Protein AF-A0A528B0X2-F1 (afdb_monomer_lite)

pLDDT: mean 92.61, std 8.57, range [60.38, 98.56]

Structure (mmCIF, N/CA/C/O backbone):
data_AF-A0A528B0X2-F1
#
_entry.id   AF-A0A528B0X2-F1
#
loop_
_atom_site.group_PDB
_atom_site.id
_atom_site.type_symbol
_atom_site.label_atom_id
_atom_site.label_alt_id
_atom_site.label_comp_id
_atom_site.label_asym_id
_atom_site.label_entity_id
_atom_site.label_seq_id
_atom_site.pdbx_PDB_ins_code
_atom_site.Cartn_x
_atom_site.Cartn_y
_atom_site.Cartn_z
_atom_site.occupancy
_atom_site.B_iso_or_equiv
_atom_site.auth_seq_id
_atom_site.auth_comp_id
_atom_site.auth_asym_id
_atom_site.auth_atom_id
_atom_site.pdbx_PDB_model_num
ATOM 1 N N . MET A 1 1 ? -15.226 -4.445 -1.498 1.00 60.38 1 MET A N 1
ATOM 2 C CA . MET A 1 1 ? -15.529 -4.258 -0.089 1.00 60.38 1 MET A CA 1
ATOM 3 C C . MET A 1 1 ? -15.116 -2.855 0.287 1.00 60.38 1 MET A C 1
ATOM 5 O O . MET A 1 1 ? -13.943 -2.519 0.141 1.00 60.38 1 MET A O 1
ATOM 9 N N . PRO A 1 2 ? -16.083 -2.003 0.636 1.00 75.00 2 PRO A N 1
ATOM 10 C CA . PRO A 1 2 ? -15.789 -0.631 0.995 1.00 75.00 2 PRO A CA 1
ATOM 11 C C . PRO A 1 2 ? -15.182 -0.565 2.399 1.00 75.00 2 PRO A C 1
ATOM 13 O O . PRO A 1 2 ? -15.515 -1.361 3.275 1.00 75.00 2 PRO A O 1
ATOM 16 N N . LEU A 1 3 ? -14.327 0.432 2.610 1.00 85.69 3 LEU A N 1
ATOM 17 C CA . LEU A 1 3 ? -13.930 0.869 3.945 1.00 85.69 3 LEU A CA 1
ATOM 18 C C . LEU A 1 3 ? -15.175 1.206 4.781 1.00 85.69 3 LEU A C 1
ATOM 20 O O . LEU A 1 3 ? -16.142 1.777 4.270 1.00 85.69 3 LEU A O 1
ATOM 24 N N . CYS A 1 4 ? -15.146 0.894 6.072 1.00 90.44 4 CYS A N 1
ATOM 25 C CA . CYS A 1 4 ? -16.227 1.223 6.993 1.00 90.44 4 CYS A CA 1
ATOM 26 C C . CYS A 1 4 ? -16.178 2.709 7.390 1.00 90.44 4 CYS A C 1
ATOM 28 O O . CYS A 1 4 ? -15.144 3.378 7.293 1.00 90.44 4 CYS A O 1
ATOM 30 N N . LEU A 1 5 ? -17.300 3.238 7.892 1.00 91.56 5 LEU A N 1
ATOM 31 C CA . LEU A 1 5 ? -17.415 4.642 8.307 1.00 91.56 5 LEU A CA 1
ATOM 32 C C . LEU A 1 5 ? -16.328 5.095 9.307 1.00 91.56 5 LEU A C 1
ATOM 34 O O . LEU A 1 5 ? -15.829 6.215 9.143 1.00 91.56 5 LEU A O 1
ATOM 38 N N . PRO A 1 6 ? -15.904 4.272 10.294 1.00 93.19 6 PRO A N 1
ATOM 39 C CA . PRO A 1 6 ? -14.781 4.620 11.158 1.00 93.19 6 PRO A CA 1
ATOM 40 C C . PRO A 1 6 ? -13.506 4.938 10.370 1.00 93.19 6 PRO A C 1
ATOM 42 O O . PRO A 1 6 ? -12.826 5.909 10.692 1.00 93.19 6 PRO A O 1
ATOM 45 N N . MET A 1 7 ? -13.189 4.201 9.309 1.00 93.50 7 MET A N 1
ATOM 46 C CA . MET A 1 7 ? -12.021 4.520 8.491 1.00 93.50 7 MET A CA 1
ATOM 47 C C . MET A 1 7 ? -12.272 5.757 7.617 1.00 93.50 7 MET A C 1
ATOM 49 O O . MET A 1 7 ? -11.482 6.696 7.643 1.00 93.50 7 MET A O 1
ATOM 53 N N . ILE A 1 8 ? -13.408 5.820 6.914 1.00 92.06 8 ILE A N 1
ATOM 54 C CA . ILE A 1 8 ? -13.728 6.908 5.968 1.00 92.06 8 ILE A CA 1
ATOM 55 C C . ILE A 1 8 ? -13.625 8.294 6.615 1.00 92.06 8 ILE A C 1
ATOM 57 O O . ILE A 1 8 ? -13.048 9.201 6.021 1.00 92.06 8 ILE A O 1
ATOM 61 N N . ARG A 1 9 ? -14.135 8.467 7.843 1.00 93.00 9 ARG A N 1
ATOM 62 C CA . ARG A 1 9 ? -14.122 9.770 8.537 1.00 93.00 9 ARG A CA 1
ATOM 63 C C . ARG A 1 9 ? -12.716 10.285 8.881 1.00 93.00 9 ARG A C 1
ATOM 65 O O . ARG A 1 9 ? -12.581 11.442 9.262 1.00 93.00 9 ARG A O 1
ATOM 72 N N . ARG A 1 10 ? -11.693 9.425 8.813 1.00 93.31 10 ARG A N 1
ATOM 73 C CA . ARG A 1 10 ? -10.289 9.759 9.104 1.00 93.31 10 ARG A CA 1
ATOM 74 C C . ARG A 1 10 ? -9.516 10.187 7.847 1.00 93.31 10 ARG A C 1
ATOM 76 O O . ARG A 1 10 ? -8.388 10.648 7.976 1.00 93.31 10 ARG A O 1
ATOM 83 N N . LEU A 1 11 ? -10.110 10.049 6.658 1.00 94.44 11 LEU A N 1
ATOM 84 C CA . LEU A 1 11 ? -9.471 10.316 5.369 1.00 94.44 11 LEU A CA 1
ATOM 85 C C . LEU A 1 11 ? -9.885 11.678 4.804 1.00 94.44 11 LEU A C 1
ATOM 87 O O . LEU A 1 11 ? -11.066 12.022 4.790 1.00 94.44 11 LEU A O 1
ATOM 91 N N . LYS A 1 12 ? -8.922 12.424 4.260 1.00 94.94 12 LYS A N 1
ATOM 92 C CA . LYS A 1 12 ? -9.147 13.642 3.471 1.00 94.94 12 LYS A CA 1
ATOM 93 C C . LYS A 1 12 ? -9.721 13.308 2.094 1.00 94.94 12 LYS A C 1
ATOM 95 O O . LYS A 1 12 ? -10.610 14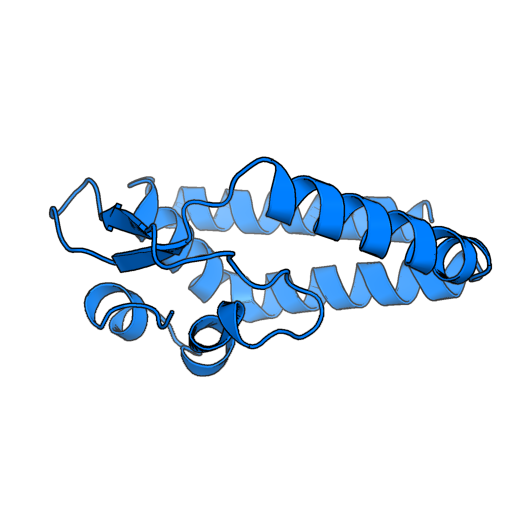.008 1.619 1.00 94.94 12 LYS A O 1
ATOM 100 N N . SER A 1 13 ? -9.244 12.227 1.471 1.00 92.12 13 SER A N 1
ATOM 101 C CA . SER A 1 13 ? -9.637 11.792 0.123 1.00 92.12 13 SER A CA 1
ATOM 102 C C . SER A 1 13 ? -10.225 10.372 0.119 1.00 92.12 13 SER A C 1
ATOM 104 O O . SER A 1 13 ? -9.705 9.485 -0.558 1.00 92.12 13 SER A O 1
ATOM 106 N N . PRO A 1 14 ? -11.340 10.108 0.831 1.00 89.31 14 PRO A N 1
ATOM 107 C CA . PRO A 1 14 ? -11.861 8.748 1.027 1.00 89.31 14 PRO A CA 1
ATOM 108 C C . PRO A 1 14 ? -12.230 8.021 -0.275 1.00 89.31 14 PRO A C 1
ATOM 110 O O . PRO A 1 14 ? -12.169 6.794 -0.344 1.00 89.31 14 PRO A O 1
ATOM 113 N N . HIS A 1 15 ? -12.580 8.762 -1.329 1.00 87.19 15 HIS A N 1
ATOM 114 C CA . HIS A 1 15 ? -12.919 8.201 -2.637 1.00 87.19 15 HIS A CA 1
ATOM 115 C C . HIS A 1 15 ? -11.738 7.487 -3.319 1.00 87.19 15 HIS A C 1
ATOM 117 O O . HIS A 1 15 ? -11.979 6.584 -4.116 1.00 87.19 15 HIS A O 1
ATOM 123 N N . LEU A 1 16 ? -10.488 7.839 -2.985 1.00 86.44 16 LEU A N 1
ATOM 124 C CA . LEU A 1 16 ? -9.291 7.163 -3.502 1.00 86.44 16 LEU A CA 1
ATOM 125 C C . LEU A 1 16 ? -9.112 5.760 -2.908 1.00 86.44 16 LEU A C 1
ATOM 127 O O . LEU A 1 16 ? -8.553 4.882 -3.558 1.00 86.44 16 LEU A O 1
ATOM 131 N N . PHE A 1 17 ? -9.620 5.536 -1.694 1.00 82.31 17 PHE A N 1
ATOM 132 C CA . PHE A 1 17 ? -9.383 4.312 -0.921 1.00 82.31 17 PHE A CA 1
ATOM 133 C C . PHE A 1 17 ? -10.623 3.407 -0.818 1.00 82.31 17 PHE A C 1
ATOM 135 O O . PHE A 1 17 ? -10.518 2.232 -0.484 1.00 82.31 17 PHE A O 1
ATOM 142 N N . GLY A 1 18 ? -11.815 3.918 -1.139 1.00 72.38 18 GLY A N 1
ATOM 143 C CA . GLY A 1 18 ? -13.082 3.183 -1.022 1.00 72.38 18 GLY A CA 1
ATOM 144 C C . GLY A 1 18 ? -13.401 2.196 -2.157 1.00 72.38 18 GLY A C 1
ATOM 145 O O . GLY A 1 18 ? -14.483 1.610 -2.154 1.00 72.38 18 GLY A O 1
ATOM 146 N N . ALA A 1 19 ? -12.526 2.036 -3.154 1.00 68.75 19 ALA A N 1
ATOM 147 C CA . ALA A 1 19 ? -12.780 1.220 -4.348 1.00 68.75 19 ALA A CA 1
ATOM 148 C C . ALA A 1 19 ? -11.667 0.204 -4.656 1.00 68.75 19 ALA A C 1
ATOM 150 O O . ALA A 1 19 ? -11.529 -0.209 -5.808 1.00 68.75 19 ALA A O 1
ATOM 151 N N . MET A 1 20 ? -10.868 -0.196 -3.659 1.00 64.38 20 MET A N 1
ATOM 152 C CA . MET A 1 20 ? -9.759 -1.134 -3.885 1.00 64.38 20 MET A CA 1
ATOM 153 C C . MET A 1 20 ? -10.239 -2.445 -4.529 1.00 64.38 20 MET A C 1
ATOM 155 O O . MET A 1 20 ? -9.642 -2.919 -5.483 1.00 64.38 20 MET A O 1
ATOM 159 N N . ASP A 1 21 ? -11.399 -2.959 -4.129 1.00 64.38 21 ASP A N 1
ATOM 160 C CA . ASP A 1 21 ? -12.044 -4.150 -4.704 1.00 64.38 21 ASP A CA 1
ATOM 161 C C . ASP A 1 21 ? -12.459 -4.043 -6.178 1.00 64.38 21 ASP A C 1
ATOM 163 O O . ASP A 1 21 ? -12.761 -5.051 -6.817 1.00 64.38 21 ASP A O 1
ATOM 167 N N . A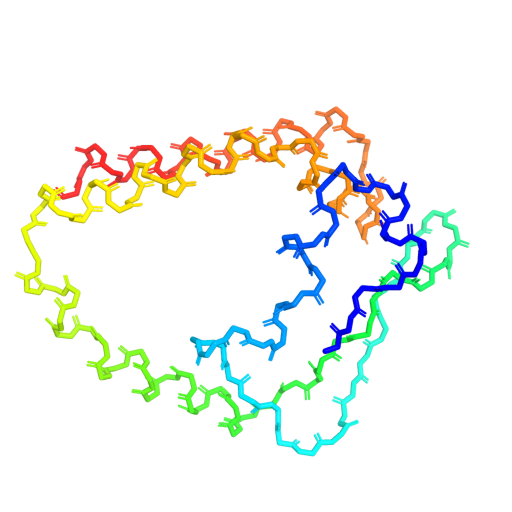RG A 1 22 ? -12.528 -2.821 -6.709 1.00 65.88 22 ARG A N 1
ATOM 168 C CA . ARG A 1 22 ? -12.942 -2.532 -8.084 1.00 65.88 22 ARG A CA 1
ATOM 169 C C . ARG A 1 22 ? -11.763 -2.255 -9.005 1.00 65.88 22 ARG A C 1
ATOM 171 O O . ARG A 1 22 ? -11.985 -2.059 -10.198 1.00 65.88 22 ARG A O 1
ATOM 178 N N . LEU A 1 23 ? -10.533 -2.257 -8.488 1.00 72.44 23 LEU A N 1
ATOM 179 C CA . LEU A 1 23 ? -9.334 -2.135 -9.308 1.00 72.44 23 LEU A CA 1
ATOM 180 C C . LEU A 1 23 ? -9.209 -3.380 -10.201 1.00 72.44 23 LEU A C 1
ATOM 182 O O . LEU A 1 23 ? -8.984 -4.469 -9.676 1.00 72.44 23 LEU A O 1
ATOM 186 N N . PRO A 1 24 ? -9.306 -3.258 -11.542 1.00 69.56 24 PRO A N 1
ATOM 187 C CA . PRO A 1 24 ? -9.268 -4.419 -12.443 1.00 69.56 24 PRO A CA 1
ATOM 188 C C . PRO A 1 24 ? -7.967 -5.228 -12.344 1.00 69.56 24 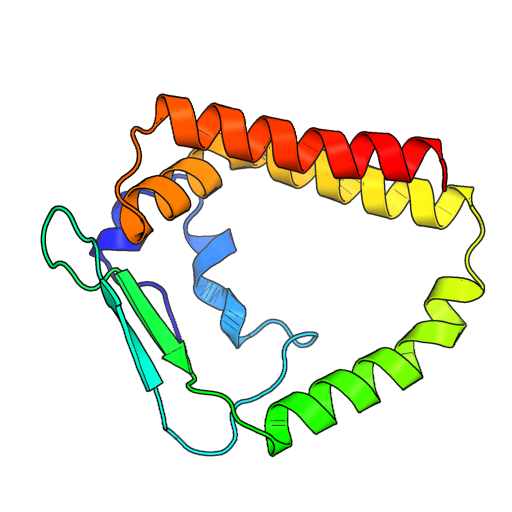PRO A C 1
ATOM 190 O O . PRO A 1 24 ? -7.939 -6.427 -12.636 1.00 69.56 24 PRO A O 1
ATOM 193 N N . ALA A 1 25 ? -6.889 -4.555 -11.930 1.00 71.62 25 ALA A N 1
ATOM 194 C CA . ALA A 1 25 ? -5.591 -5.160 -11.677 1.00 71.62 25 ALA A CA 1
ATOM 195 C C . ALA A 1 25 ? -5.619 -6.137 -10.489 1.00 71.62 25 ALA A C 1
ATOM 197 O O . ALA A 1 25 ? -4.894 -7.131 -10.510 1.00 71.62 25 ALA A O 1
ATOM 198 N N . LEU A 1 26 ? -6.480 -5.913 -9.491 1.00 72.44 26 LEU A N 1
ATOM 199 C CA . LEU A 1 26 ? -6.605 -6.806 -8.345 1.00 72.44 26 LEU A CA 1
ATOM 200 C C . LEU A 1 26 ? -7.433 -8.053 -8.704 1.00 72.44 26 LEU A C 1
ATOM 202 O O . LEU A 1 26 ? -8.276 -8.059 -9.608 1.00 72.44 26 LEU A O 1
ATOM 206 N N . GLY A 1 27 ? -7.109 -9.175 -8.061 1.00 74.44 27 GLY A N 1
ATOM 207 C CA . GLY A 1 27 ? -7.839 -10.434 -8.217 1.00 74.44 27 GLY A CA 1
ATOM 208 C C . GLY A 1 27 ? -9.281 -10.318 -7.718 1.00 74.44 27 GLY A C 1
ATOM 209 O O . GLY A 1 27 ? -9.592 -9.473 -6.882 1.00 74.44 27 GLY A O 1
ATOM 210 N N . ARG A 1 28 ? -10.171 -11.177 -8.226 1.00 81.88 28 ARG A N 1
ATOM 211 C CA . ARG A 1 28 ? -11.510 -11.341 -7.645 1.00 81.88 28 ARG A CA 1
ATOM 212 C C . ARG A 1 28 ? -11.470 -12.498 -6.648 1.00 81.88 28 ARG A C 1
ATOM 214 O O . ARG A 1 28 ? -10.925 -13.537 -7.016 1.00 81.88 28 ARG A O 1
ATOM 221 N N . PRO A 1 29 ? -12.036 -12.339 -5.443 1.00 84.69 29 PRO A N 1
ATOM 222 C CA . PRO A 1 29 ? -12.146 -13.443 -4.503 1.00 84.69 29 PRO A CA 1
ATOM 223 C C . PRO A 1 29 ? -13.044 -14.547 -5.064 1.00 84.69 29 PRO A C 1
ATOM 225 O O . PRO A 1 29 ? -14.024 -14.272 -5.766 1.00 84.69 29 PRO A O 1
ATOM 228 N N . VAL A 1 30 ? -12.702 -15.791 -4.749 1.00 83.75 30 VAL A N 1
ATOM 229 C CA . VAL A 1 30 ? -13.515 -16.972 -5.011 1.00 83.75 30 VAL A CA 1
ATOM 230 C C . VAL A 1 30 ? -14.343 -17.253 -3.759 1.00 83.75 30 VAL A C 1
ATOM 232 O O . VAL A 1 30 ? -13.838 -17.586 -2.690 1.00 83.75 30 VAL A O 1
ATOM 235 N N . GLY A 1 31 ? -15.661 -17.116 -3.890 1.00 85.25 31 GLY A N 1
ATOM 236 C CA . GLY A 1 31 ? -16.586 -17.249 -2.766 1.00 85.25 31 GLY A CA 1
ATOM 237 C C . GLY A 1 31 ? -16.671 -15.987 -1.902 1.00 85.25 31 GLY A C 1
ATOM 238 O O . GLY A 1 31 ? -16.337 -14.890 -2.341 1.00 85.25 31 GLY A O 1
ATOM 239 N N . ASN A 1 32 ? -17.176 -16.158 -0.677 1.00 87.50 32 ASN A N 1
ATOM 240 C CA . ASN A 1 32 ? -17.586 -15.056 0.204 1.00 87.50 32 ASN A CA 1
ATOM 241 C C . ASN A 1 32 ? -16.855 -15.068 1.559 1.00 87.50 32 ASN A C 1
ATOM 243 O O . ASN A 1 32 ? -17.387 -14.542 2.532 1.00 87.50 32 ASN A O 1
ATOM 247 N N . LYS A 1 33 ? -15.692 -15.728 1.667 1.00 92.31 33 LYS A N 1
ATOM 248 C CA . LYS A 1 33 ? -14.922 -15.716 2.919 1.00 92.31 33 LYS A CA 1
ATOM 249 C C . LYS A 1 33 ? -14.234 -14.372 3.102 1.00 92.31 33 LYS A C 1
ATOM 251 O O . LYS A 1 33 ? -13.628 -13.845 2.168 1.00 92.31 33 LYS A O 1
ATOM 256 N N . THR A 1 34 ? -14.322 -13.844 4.310 1.00 93.00 34 THR A N 1
ATOM 257 C CA . THR A 1 34 ? -13.850 -12.510 4.656 1.00 93.00 34 THR A CA 1
ATOM 258 C C . THR A 1 34 ? -13.362 -12.474 6.100 1.00 93.00 34 THR A C 1
ATOM 260 O O . THR A 1 34 ? -13.682 -13.357 6.899 1.00 93.00 34 THR A O 1
ATOM 263 N N . PHE A 1 35 ? -12.586 -11.446 6.436 1.00 93.69 35 PHE A N 1
ATOM 264 C CA . PHE A 1 35 ? -12.190 -11.143 7.806 1.00 93.69 35 PHE A CA 1
ATOM 265 C C . PHE A 1 35 ? -12.260 -9.638 8.076 1.00 93.69 35 PHE A C 1
ATOM 267 O O . PHE A 1 35 ? -12.118 -8.812 7.170 1.00 93.69 35 PHE A O 1
ATOM 274 N N . GLU A 1 36 ? -12.479 -9.283 9.339 1.00 95.62 36 GLU A N 1
ATOM 275 C CA . GLU A 1 36 ? -12.536 -7.894 9.784 1.00 95.62 36 GLU A CA 1
ATOM 276 C C . GLU A 1 36 ? -11.133 -7.357 10.084 1.00 95.62 36 GLU A C 1
ATOM 278 O O . GLU A 1 36 ? -10.330 -7.993 10.768 1.00 95.62 36 GLU A O 1
ATOM 283 N N . VAL A 1 37 ? -10.861 -6.141 9.615 1.00 95.50 37 VAL A N 1
ATOM 284 C CA . VAL A 1 37 ? -9.734 -5.323 10.064 1.00 95.50 37 VAL A CA 1
ATOM 285 C C . VAL A 1 37 ? -10.255 -4.395 11.147 1.00 95.50 37 VAL A C 1
ATOM 287 O O . VAL A 1 37 ? -11.148 -3.581 10.900 1.00 95.50 37 VAL A O 1
ATOM 290 N N . VAL A 1 38 ? -9.701 -4.510 12.347 1.00 97.56 38 VAL A N 1
ATOM 291 C CA . VAL A 1 38 ? -10.164 -3.780 13.530 1.00 97.56 38 VAL A CA 1
ATOM 292 C C . VAL A 1 38 ? -9.130 -2.766 13.984 1.00 97.56 38 VAL A C 1
ATOM 294 O O . VAL A 1 38 ? -7.928 -2.994 13.886 1.00 97.56 38 VAL A O 1
ATOM 297 N N . ASN A 1 39 ? -9.598 -1.642 14.517 1.00 97.81 39 ASN A N 1
ATOM 298 C CA . ASN A 1 39 ? -8.731 -0.692 15.192 1.00 97.81 39 ASN A CA 1
ATOM 299 C C . ASN A 1 39 ? -8.334 -1.253 16.569 1.00 97.81 39 ASN A C 1
ATOM 301 O O . ASN A 1 39 ? -9.216 -1.420 17.415 1.00 97.81 39 ASN A O 1
ATOM 305 N N . PRO A 1 40 ? -7.045 -1.500 16.850 1.00 97.81 40 PRO A N 1
ATOM 306 C CA . PRO A 1 40 ? -6.631 -2.140 18.098 1.00 97.81 40 PRO A CA 1
ATOM 307 C C . PRO A 1 40 ? -6.844 -1.253 19.334 1.00 97.81 40 PRO A C 1
ATOM 309 O O . PRO A 1 40 ? -6.960 -1.766 20.444 1.00 97.81 40 PRO A O 1
ATOM 312 N N . SER A 1 41 ? -6.931 0.068 19.160 1.00 96.38 41 SER A N 1
ATOM 313 C CA . SER A 1 41 ? -7.107 1.029 20.255 1.00 96.38 41 SER A CA 1
ATOM 314 C C . SER A 1 41 ? -8.574 1.261 20.629 1.00 96.38 41 SER A C 1
ATOM 316 O O . SER A 1 41 ? -8.845 1.778 21.712 1.00 96.38 41 SER A O 1
ATOM 318 N N . THR A 1 42 ? -9.526 0.932 19.748 1.00 96.62 42 THR A N 1
ATOM 319 C CA . THR A 1 42 ? -10.964 1.196 19.968 1.00 96.62 42 THR A CA 1
ATOM 320 C C . THR A 1 42 ? -11.870 -0.019 19.786 1.00 96.62 42 THR A C 1
ATOM 322 O O . THR A 1 42 ? -13.008 0.010 20.249 1.00 96.62 42 THR A O 1
ATOM 325 N N . GLY A 1 43 ? -11.408 -1.063 19.097 1.00 96.81 43 GLY A N 1
ATOM 326 C CA . GLY A 1 43 ? -12.222 -2.205 18.677 1.00 96.81 43 GLY A CA 1
ATOM 327 C C . GLY A 1 43 ? -13.179 -1.912 17.514 1.00 96.81 43 GLY A C 1
ATOM 328 O O . GLY A 1 43 ? -13.944 -2.789 17.129 1.00 96.81 43 GLY A O 1
ATOM 329 N N . GLU A 1 44 ? -13.171 -0.700 16.942 1.00 97.19 44 GLU A N 1
ATOM 330 C CA . GLU A 1 44 ? -14.011 -0.363 15.783 1.00 97.19 44 GLU A CA 1
ATOM 331 C C . GLU A 1 44 ? -13.555 -1.140 14.534 1.00 97.19 44 GLU A C 1
ATOM 333 O O . GLU A 1 44 ? -12.369 -1.135 14.203 1.00 97.19 44 GLU A O 1
ATOM 338 N N . VAL A 1 45 ? -14.493 -1.725 13.784 1.00 96.75 45 VAL A N 1
ATOM 339 C CA . VAL A 1 45 ? -14.209 -2.319 12.465 1.00 96.75 45 VAL A CA 1
ATOM 340 C C . VAL A 1 45 ? -13.908 -1.209 11.449 1.00 96.75 45 VAL A C 1
ATOM 342 O O . VAL A 1 45 ? -14.678 -0.257 11.282 1.00 96.75 45 VAL A O 1
ATOM 345 N N . LEU A 1 46 ? -12.767 -1.320 10.773 1.00 94.69 46 LEU A N 1
ATOM 346 C CA . LEU A 1 46 ? -12.257 -0.358 9.793 1.00 94.69 46 LEU A CA 1
ATOM 347 C C . LEU A 1 46 ? -12.564 -0.773 8.358 1.00 94.69 46 LEU A C 1
ATOM 349 O O . LEU A 1 46 ? -12.852 0.081 7.517 1.00 94.69 46 LEU A O 1
ATOM 353 N N . ALA A 1 47 ? -12.484 -2.069 8.089 1.00 92.50 47 ALA A N 1
ATOM 354 C CA . ALA A 1 47 ? -12.766 -2.673 6.802 1.00 92.50 47 ALA A CA 1
ATOM 355 C C . ALA A 1 47 ? -13.083 -4.155 6.997 1.00 92.50 47 ALA A C 1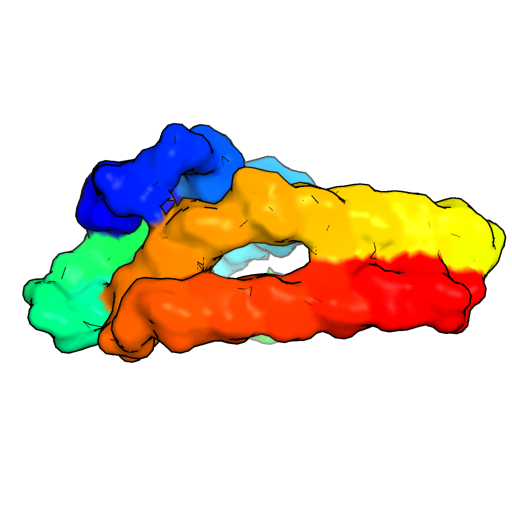
ATOM 357 O O . ALA A 1 47 ? -12.722 -4.760 8.004 1.00 92.50 47 ALA A O 1
ATOM 358 N N . GLU A 1 48 ? -13.702 -4.741 5.988 1.00 90.56 48 GLU A N 1
ATOM 359 C CA . GLU A 1 48 ? -13.817 -6.181 5.836 1.00 90.56 48 GLU A CA 1
ATOM 360 C C . GLU A 1 48 ? -13.065 -6.524 4.542 1.00 90.56 48 GLU A C 1
ATOM 362 O O . GLU A 1 48 ? -13.251 -5.851 3.521 1.00 90.56 48 GLU A O 1
ATOM 367 N N . LEU A 1 49 ? -12.162 -7.501 4.586 1.00 89.38 49 LEU A N 1
ATOM 368 C CA . LEU A 1 49 ? -11.310 -7.881 3.457 1.00 89.38 49 LEU A CA 1
ATOM 369 C C . LEU A 1 49 ? -11.565 -9.339 3.063 1.00 89.38 49 LEU A C 1
ATOM 371 O O . LEU A 1 49 ? -11.931 -10.141 3.922 1.00 89.38 49 LEU A O 1
ATOM 375 N N . PRO A 1 50 ? -11.386 -9.705 1.781 1.00 89.81 50 PRO A N 1
ATOM 376 C CA . PRO A 1 50 ? -11.539 -11.088 1.357 1.00 89.81 50 PRO A CA 1
ATOM 377 C C . PRO A 1 50 ? -10.428 -11.965 1.943 1.00 89.81 50 PRO A C 1
ATOM 379 O O . PRO A 1 50 ? -9.250 -11.611 1.887 1.00 89.81 50 PRO A O 1
ATOM 382 N N . ASP A 1 51 ? -10.807 -13.136 2.446 1.00 92.00 51 ASP A N 1
ATOM 383 C CA . ASP A 1 51 ? -9.882 -14.175 2.903 1.00 92.00 51 ASP A CA 1
ATOM 384 C C . ASP A 1 51 ? -9.516 -15.072 1.709 1.00 92.00 51 ASP A C 1
ATOM 386 O O . ASP A 1 51 ? -10.156 -16.093 1.441 1.00 92.00 51 ASP A O 1
ATOM 390 N N . MET A 1 52 ? -8.556 -14.593 0.911 1.00 90.88 52 MET A N 1
ATOM 391 C CA . MET A 1 52 ? -8.119 -15.229 -0.336 1.00 90.88 52 MET A CA 1
ATOM 392 C C . MET A 1 52 ? -7.202 -16.429 -0.083 1.00 90.88 52 MET A C 1
ATOM 394 O O . MET A 1 52 ? -6.337 -16.401 0.791 1.00 90.88 52 MET A O 1
ATOM 398 N N . GLY A 1 53 ? -7.346 -17.466 -0.910 1.00 91.94 53 GLY A N 1
ATOM 399 C CA . GLY A 1 53 ? -6.607 -18.715 -0.783 1.00 91.94 53 GLY A CA 1
ATOM 400 C C . GLY A 1 53 ? -5.710 -19.035 -1.978 1.00 91.94 53 GLY A C 1
ATOM 401 O O . GLY A 1 53 ? -5.189 -18.174 -2.693 1.00 91.94 53 GLY A O 1
ATOM 402 N N . VAL A 1 54 ? -5.497 -20.337 -2.177 1.00 95.19 54 VAL A N 1
ATOM 403 C CA . VAL A 1 54 ? -4.594 -20.881 -3.203 1.00 95.19 54 VAL A CA 1
ATOM 404 C C . VAL A 1 54 ? -5.050 -20.524 -4.620 1.00 95.19 54 VAL A C 1
ATOM 406 O O . VAL A 1 54 ? -4.211 -20.291 -5.490 1.00 95.19 54 VAL A O 1
ATOM 409 N N . GLU A 1 55 ? -6.359 -20.486 -4.871 1.00 93.12 55 GLU A N 1
ATOM 410 C CA . GLU A 1 55 ? -6.904 -20.248 -6.210 1.00 93.12 55 GLU A CA 1
ATOM 411 C C . GLU A 1 55 ? -6.686 -18.802 -6.664 1.00 93.12 55 GLU A C 1
ATOM 413 O O . GLU A 1 55 ? -6.146 -18.573 -7.747 1.00 93.12 55 GLU A O 1
ATOM 418 N N . GLU A 1 56 ? -7.014 -17.825 -5.819 1.00 92.06 56 GLU A N 1
ATOM 419 C CA . GLU A 1 56 ? -6.765 -16.409 -6.090 1.00 92.06 56 GLU A CA 1
ATOM 420 C C . GLU A 1 56 ? -5.272 -16.116 -6.207 1.00 92.06 56 GLU A C 1
ATOM 422 O O . GLU A 1 56 ? -4.860 -15.357 -7.086 1.00 92.06 56 GLU A O 1
ATOM 427 N N . THR A 1 57 ? -4.453 -16.761 -5.368 1.00 93.56 57 THR A N 1
ATOM 428 C CA . THR A 1 57 ? -2.991 -16.647 -5.435 1.00 93.56 57 THR A CA 1
ATOM 429 C C . THR A 1 57 ? -2.467 -17.141 -6.783 1.00 93.56 57 THR A C 1
ATOM 431 O O . THR A 1 57 ? -1.673 -16.450 -7.421 1.00 93.56 57 THR A O 1
ATOM 434 N N . ARG A 1 58 ? -2.940 -18.298 -7.270 1.00 94.75 58 ARG A N 1
ATOM 435 C CA . ARG A 1 58 ? -2.567 -18.811 -8.598 1.00 94.75 58 ARG A CA 1
ATOM 436 C C . ARG A 1 58 ? -2.979 -17.839 -9.703 1.00 94.75 58 ARG A C 1
ATOM 438 O O . ARG A 1 58 ? -2.157 -17.503 -10.547 1.00 94.75 58 ARG A O 1
ATOM 445 N N . ALA A 1 59 ? -4.205 -17.319 -9.647 1.00 92.00 59 ALA A N 1
ATOM 446 C CA . ALA A 1 59 ? -4.680 -16.337 -10.617 1.00 92.00 59 ALA A CA 1
ATOM 447 C C . ALA A 1 59 ? -3.843 -15.041 -10.608 1.00 92.00 59 ALA A C 1
ATOM 449 O O . ALA A 1 59 ? -3.616 -14.445 -11.662 1.00 92.00 59 ALA A O 1
ATOM 450 N N . ALA A 1 60 ? -3.366 -14.596 -9.440 1.00 92.25 60 ALA A N 1
ATOM 451 C CA . ALA A 1 60 ? -2.468 -13.448 -9.330 1.00 92.25 60 ALA A CA 1
ATOM 452 C C . ALA A 1 60 ? -1.094 -13.727 -9.965 1.00 92.25 60 ALA A C 1
ATOM 454 O O . ALA A 1 60 ? -0.582 -12.878 -10.696 1.00 92.25 60 ALA A O 1
ATOM 455 N N . VAL A 1 61 ? -0.530 -14.921 -9.746 1.00 95.19 61 VAL A N 1
ATOM 456 C CA . VAL A 1 61 ? 0.730 -15.357 -10.375 1.00 95.19 61 VAL A CA 1
ATOM 457 C C . VAL A 1 61 ? 0.594 -15.409 -11.895 1.00 95.19 61 VAL A C 1
ATOM 459 O O . VAL A 1 61 ? 1.439 -14.854 -12.595 1.00 95.19 61 VAL A O 1
ATOM 462 N N . ASP A 1 62 ? -0.486 -15.995 -12.411 1.00 94.31 62 ASP A N 1
ATOM 463 C CA . ASP A 1 62 ? -0.728 -16.088 -13.854 1.00 94.31 62 ASP A CA 1
ATOM 464 C C . ASP A 1 62 ? -0.852 -14.693 -14.491 1.00 94.31 62 ASP A C 1
ATOM 466 O O . ASP A 1 62 ? -0.247 -14.420 -15.531 1.00 94.31 62 ASP A O 1
ATOM 470 N N . LYS A 1 63 ? -1.569 -13.764 -13.840 1.00 93.62 63 LYS A N 1
ATOM 471 C CA . LYS A 1 63 ? -1.650 -12.361 -14.285 1.00 93.62 63 LYS A CA 1
ATOM 472 C C . LYS A 1 63 ? -0.278 -11.683 -14.302 1.00 93.62 63 LYS A C 1
ATOM 474 O O . LYS A 1 63 ? 0.043 -10.993 -15.269 1.00 93.62 63 LYS A O 1
ATOM 479 N N . ALA A 1 64 ? 0.523 -11.869 -13.252 1.00 94.44 64 ALA A N 1
ATOM 480 C CA . ALA A 1 64 ? 1.864 -11.297 -13.167 1.00 94.44 64 ALA A CA 1
ATOM 481 C C . ALA A 1 64 ? 2.787 -11.861 -14.259 1.00 94.44 64 ALA A C 1
ATOM 483 O O . ALA A 1 64 ? 3.504 -11.096 -14.900 1.00 94.44 64 ALA A O 1
ATOM 484 N N . TYR A 1 65 ? 2.716 -13.169 -14.525 1.00 96.94 65 TYR A N 1
ATOM 485 C CA . TYR A 1 65 ? 3.475 -13.826 -15.590 1.00 96.94 65 TYR A CA 1
ATOM 486 C C . TYR A 1 65 ? 3.155 -13.235 -16.969 1.00 96.94 65 TYR A C 1
ATOM 488 O O . TYR A 1 65 ? 4.065 -12.905 -17.726 1.00 96.94 65 TYR A O 1
ATOM 496 N N . VAL A 1 66 ? 1.870 -13.021 -17.272 1.00 95.94 66 VAL A N 1
ATOM 497 C CA . VAL A 1 66 ? 1.440 -12.395 -18.533 1.00 95.94 66 VAL A CA 1
ATOM 498 C C . VAL A 1 66 ? 1.918 -10.942 -18.645 1.00 95.94 66 VAL A C 1
ATOM 500 O O . VAL A 1 66 ? 2.333 -10.517 -19.721 1.00 95.94 66 VAL A O 1
ATOM 503 N N . ALA A 1 67 ? 1.886 -10.172 -17.553 1.00 95.69 67 ALA A N 1
ATOM 504 C CA . ALA A 1 67 ? 2.305 -8.767 -17.552 1.00 95.69 67 ALA A CA 1
ATOM 505 C C . ALA A 1 67 ? 3.835 -8.575 -17.614 1.00 95.69 67 ALA A C 1
ATOM 507 O O . ALA A 1 67 ? 4.307 -7.521 -18.050 1.00 95.69 67 ALA A O 1
ATOM 508 N N . GLN A 1 68 ? 4.608 -9.577 -17.183 1.00 97.81 68 GLN A N 1
ATOM 509 C CA . GLN A 1 68 ? 6.053 -9.468 -16.979 1.00 97.81 68 GLN A CA 1
ATOM 510 C C . GLN A 1 68 ? 6.809 -9.081 -18.253 1.00 97.81 68 GLN A C 1
ATOM 512 O O . GLN A 1 68 ? 7.672 -8.206 -18.196 1.00 97.81 68 GLN A O 1
ATOM 517 N N . SER A 1 69 ? 6.481 -9.689 -19.395 1.00 98.12 69 SER A N 1
ATOM 518 C CA . SER A 1 69 ? 7.198 -9.440 -20.652 1.00 98.12 69 SER A CA 1
ATOM 519 C C . SER A 1 69 ? 6.987 -8.013 -21.160 1.00 98.12 69 SER A C 1
ATOM 521 O O . SER A 1 69 ? 7.936 -7.375 -21.609 1.00 98.12 69 SER A O 1
ATOM 523 N N . GLY A 1 70 ? 5.766 -7.486 -21.025 1.00 98.25 70 GLY A N 1
ATOM 524 C CA . GLY A 1 70 ? 5.436 -6.108 -21.383 1.00 98.25 70 GLY A CA 1
ATOM 525 C C . GLY A 1 70 ? 6.164 -5.094 -20.503 1.00 98.25 70 GLY A C 1
ATOM 526 O O . GLY A 1 70 ? 6.753 -4.151 -21.019 1.00 98.25 70 GLY A O 1
ATOM 527 N N . TRP A 1 71 ? 6.192 -5.319 -19.186 1.00 97.81 71 TRP A N 1
ATOM 528 C CA . TRP A 1 71 ? 6.941 -4.467 -18.257 1.00 97.81 71 TRP A CA 1
ATOM 529 C C . TRP A 1 71 ? 8.455 -4.513 -18.511 1.00 97.81 71 TRP A C 1
ATOM 531 O O . TRP A 1 71 ? 9.121 -3.478 -18.508 1.00 97.81 71 TRP A O 1
ATOM 541 N N . ALA A 1 72 ? 9.003 -5.703 -18.766 1.00 97.75 72 ALA A N 1
ATOM 542 C CA . ALA A 1 72 ? 10.427 -5.892 -19.033 1.00 97.75 72 ALA A CA 1
ATOM 543 C C . ALA A 1 72 ? 10.880 -5.259 -20.359 1.00 97.75 72 ALA A C 1
ATOM 545 O O . ALA A 1 72 ? 12.035 -4.856 -20.473 1.00 97.75 72 ALA A O 1
ATOM 546 N N . ALA A 1 73 ? 9.982 -5.161 -21.344 1.00 98.25 73 ALA A N 1
ATOM 547 C CA . ALA A 1 73 ? 10.263 -4.542 -22.636 1.00 98.25 73 ALA A CA 1
ATOM 548 C C . ALA A 1 73 ? 10.325 -3.005 -22.587 1.00 98.25 73 ALA A C 1
ATOM 550 O O . ALA A 1 73 ? 10.853 -2.401 -23.521 1.00 98.25 73 ALA A O 1
ATOM 551 N N . LEU A 1 74 ? 9.805 -2.373 -21.527 1.00 98.31 74 LEU A N 1
ATOM 552 C CA . LEU A 1 74 ? 9.937 -0.930 -21.329 1.00 98.31 74 LEU A CA 1
ATOM 553 C C . LEU A 1 74 ? 11.409 -0.532 -21.192 1.00 98.31 74 LEU A C 1
ATOM 555 O O . LEU A 1 74 ? 12.247 -1.279 -20.681 1.00 98.31 74 LEU A O 1
ATOM 559 N N . THR A 1 75 ? 11.723 0.688 -21.599 1.00 98.25 75 THR A N 1
ATOM 560 C CA . THR A 1 75 ? 13.024 1.292 -21.324 1.00 98.25 75 THR A CA 1
ATOM 561 C C . THR A 1 75 ? 13.189 1.575 -19.828 1.00 98.25 75 THR A C 1
ATOM 563 O O . THR A 1 75 ? 12.216 1.731 -19.086 1.00 98.25 75 THR A O 1
ATOM 566 N N . ALA A 1 76 ? 14.444 1.695 -19.389 1.00 97.69 76 ALA A N 1
ATOM 567 C CA . ALA A 1 76 ? 14.796 2.188 -18.056 1.00 97.69 76 ALA A CA 1
ATOM 568 C C . ALA A 1 76 ? 14.054 3.489 -17.709 1.00 97.69 76 ALA A C 1
ATOM 570 O O . ALA A 1 76 ? 13.439 3.606 -16.651 1.00 97.69 76 ALA A O 1
ATOM 571 N N . ARG A 1 77 ? 14.020 4.437 -18.658 1.00 97.81 77 ARG A N 1
ATOM 572 C CA . ARG A 1 77 ? 13.355 5.728 -18.470 1.00 97.81 77 ARG A CA 1
ATOM 573 C C . ARG A 1 77 ? 11.852 5.589 -18.241 1.00 97.81 77 ARG A C 1
ATOM 575 O O . ARG A 1 77 ? 11.330 6.202 -17.319 1.00 97.81 77 ARG A O 1
ATOM 582 N N . GLU A 1 78 ? 11.166 4.778 -19.039 1.00 98.38 78 GLU A N 1
ATOM 583 C CA . GLU A 1 78 ? 9.720 4.578 -18.889 1.00 98.38 78 GLU A CA 1
ATOM 584 C C . GLU A 1 78 ? 9.372 3.931 -17.543 1.00 98.38 78 GLU A C 1
ATOM 586 O O . GLU A 1 78 ? 8.418 4.350 -16.888 1.00 98.38 78 GLU A O 1
ATOM 591 N N . ARG A 1 79 ? 10.164 2.948 -17.088 1.00 98.31 79 ARG A N 1
ATOM 592 C CA . ARG A 1 79 ? 9.979 2.360 -15.751 1.00 98.31 79 ARG A CA 1
ATOM 593 C C . ARG A 1 79 ? 10.245 3.376 -14.644 1.00 98.31 79 ARG A C 1
ATOM 595 O O . ARG A 1 79 ? 9.451 3.460 -13.708 1.00 98.31 79 ARG A O 1
ATOM 602 N N . SER A 1 80 ? 11.320 4.155 -14.774 1.00 98.25 80 SER A N 1
ATOM 603 C CA . SER A 1 80 ? 11.665 5.247 -13.859 1.00 98.25 80 SER A CA 1
ATOM 604 C C . SER A 1 80 ? 10.507 6.236 -13.718 1.00 98.25 80 SER A C 1
ATOM 606 O O . SER A 1 80 ? 10.069 6.514 -12.606 1.00 98.25 80 SER A O 1
ATOM 608 N N . ASP A 1 81 ? 9.924 6.682 -14.834 1.00 98.31 81 ASP A N 1
ATOM 609 C CA . ASP A 1 81 ? 8.812 7.638 -14.835 1.00 98.31 81 ASP A CA 1
ATOM 610 C C . ASP A 1 81 ? 7.562 7.078 -14.121 1.00 98.31 81 ASP A C 1
ATOM 612 O O . ASP A 1 81 ? 6.893 7.799 -13.374 1.00 98.31 81 ASP A O 1
ATOM 616 N N . VAL A 1 82 ? 7.263 5.782 -14.285 1.00 98.06 82 VAL A N 1
ATOM 617 C CA . VAL A 1 82 ? 6.162 5.110 -13.567 1.00 98.06 82 VAL A CA 1
ATOM 618 C C . VAL A 1 82 ? 6.426 5.060 -12.060 1.00 98.06 82 VAL A C 1
ATOM 620 O O . VAL A 1 82 ? 5.547 5.424 -11.273 1.00 98.06 82 VAL A O 1
ATOM 623 N N . LEU A 1 83 ? 7.625 4.640 -11.645 1.00 98.19 83 LEU A N 1
ATOM 624 C CA . LEU A 1 83 ? 8.005 4.563 -10.230 1.00 98.19 83 LEU A CA 1
ATOM 625 C C . LEU A 1 83 ? 8.040 5.952 -9.579 1.00 98.19 83 LEU A C 1
ATOM 627 O O . LEU A 1 83 ? 7.543 6.122 -8.465 1.00 98.19 83 LEU A O 1
ATOM 631 N N . TRP A 1 84 ? 8.522 6.965 -10.302 1.00 98.06 84 TRP A N 1
ATOM 632 C CA . TRP A 1 84 ? 8.527 8.352 -9.847 1.00 98.06 84 TRP A CA 1
ATOM 633 C C . TRP A 1 84 ? 7.114 8.896 -9.656 1.00 98.06 84 TRP A C 1
ATOM 635 O O . TRP A 1 84 ? 6.803 9.537 -8.648 1.00 98.06 84 TRP A O 1
ATOM 645 N N . ARG A 1 85 ? 6.207 8.601 -10.597 1.00 98.31 85 ARG A N 1
ATOM 646 C CA . ARG A 1 85 ? 4.802 8.989 -10.453 1.00 98.31 85 ARG A CA 1
ATOM 647 C C . ARG A 1 85 ? 4.165 8.322 -9.237 1.00 98.31 85 ARG A C 1
ATOM 649 O O . ARG A 1 85 ? 3.380 8.970 -8.545 1.00 98.31 85 ARG A O 1
ATOM 656 N N . TRP A 1 86 ? 4.502 7.062 -8.968 1.00 97.81 86 TRP A N 1
ATOM 657 C CA . TRP A 1 86 ? 4.013 6.353 -7.791 1.00 97.81 86 TRP A CA 1
ATOM 658 C C . TRP A 1 86 ? 4.554 6.960 -6.490 1.00 97.81 86 TRP A C 1
ATOM 660 O O . TRP A 1 86 ? 3.758 7.247 -5.596 1.00 97.81 86 TRP A O 1
ATOM 670 N N . HIS A 1 87 ? 5.854 7.263 -6.418 1.00 98.12 87 HIS A N 1
ATOM 671 C CA . HIS A 1 87 ? 6.449 8.019 -5.311 1.00 98.12 87 HIS A CA 1
ATOM 672 C C . HIS A 1 87 ? 5.672 9.315 -5.035 1.00 98.12 87 HIS A C 1
ATOM 674 O O . HIS A 1 87 ? 5.210 9.533 -3.915 1.00 98.12 87 HIS A O 1
ATOM 680 N N . GLN A 1 88 ? 5.456 10.139 -6.067 1.00 98.19 88 GLN A N 1
ATOM 681 C CA . GLN A 1 88 ? 4.764 11.420 -5.914 1.00 98.19 88 GLN A CA 1
ATOM 682 C C . GLN A 1 88 ? 3.344 11.240 -5.364 1.00 98.19 88 GLN A C 1
ATOM 684 O O . GLN A 1 88 ? 2.938 11.969 -4.466 1.00 98.19 88 GLN A O 1
ATOM 689 N N . LEU A 1 89 ? 2.604 10.239 -5.851 1.00 97.25 89 LEU A N 1
ATOM 690 C CA . LEU A 1 89 ? 1.256 9.942 -5.359 1.00 97.25 89 LEU A CA 1
ATOM 691 C C . LEU A 1 89 ? 1.249 9.526 -3.881 1.00 97.25 89 LEU A C 1
ATOM 693 O O . LEU A 1 89 ? 0.332 9.901 -3.153 1.00 97.25 89 LEU A O 1
ATOM 697 N N . ILE A 1 90 ? 2.256 8.781 -3.417 1.00 97.75 90 ILE A N 1
ATOM 698 C CA . ILE A 1 90 ? 2.379 8.445 -1.991 1.00 97.75 90 ILE A CA 1
ATOM 699 C C . ILE A 1 90 ? 2.602 9.714 -1.167 1.00 97.75 90 ILE A C 1
ATOM 701 O O . ILE A 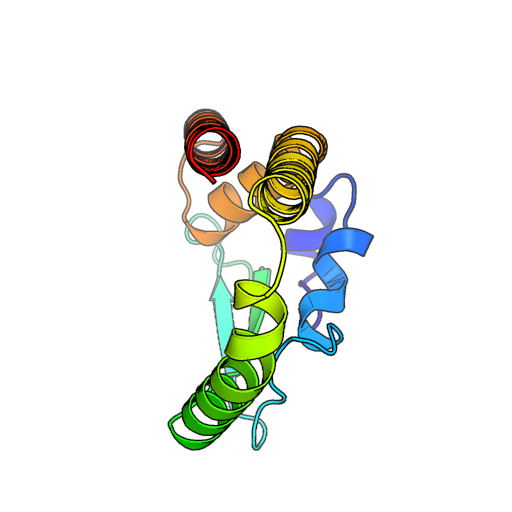1 90 ? 1.929 9.893 -0.155 1.00 97.75 90 ILE A O 1
ATOM 705 N N . ILE A 1 91 ? 3.498 10.606 -1.602 1.00 98.00 91 ILE A N 1
ATOM 706 C CA . ILE A 1 91 ? 3.779 11.870 -0.904 1.00 98.00 91 ILE A CA 1
ATOM 707 C C . ILE A 1 91 ? 2.538 12.772 -0.865 1.00 98.00 91 ILE A C 1
ATOM 709 O O . ILE A 1 91 ? 2.163 13.249 0.209 1.00 98.00 91 ILE A O 1
ATOM 713 N N . ASP A 1 92 ? 1.854 12.943 -1.998 1.00 97.38 92 ASP A N 1
ATOM 714 C CA . ASP A 1 92 ? 0.642 13.767 -2.119 1.00 97.38 92 ASP A CA 1
ATOM 715 C C . ASP A 1 92 ? -0.479 13.286 -1.176 1.00 97.38 92 ASP A C 1
ATOM 717 O O . ASP A 1 92 ? -1.277 14.084 -0.673 1.00 97.38 92 ASP A O 1
ATOM 721 N N . HIS A 1 93 ? -0.522 11.979 -0.892 1.00 96.94 93 HIS A N 1
ATOM 722 C CA . HIS A 1 93 ? -1.537 11.338 -0.055 1.00 96.94 93 HIS A CA 1
ATOM 723 C C . HIS A 1 93 ? -0.994 10.792 1.275 1.00 96.94 93 HIS A C 1
ATOM 725 O O . HIS A 1 93 ? -1.677 10.013 1.947 1.00 96.94 93 HIS A O 1
ATOM 731 N N . ALA A 1 94 ? 0.191 11.237 1.709 1.00 97.81 94 ALA A N 1
ATOM 732 C CA . ALA A 1 94 ? 0.880 10.660 2.863 1.00 97.81 94 ALA A CA 1
ATOM 733 C C . ALA A 1 94 ? 0.057 10.737 4.156 1.00 97.81 94 ALA A C 1
ATOM 735 O O . ALA A 1 94 ? 0.052 9.800 4.948 1.00 97.81 94 ALA A O 1
ATOM 736 N N . GLY A 1 95 ? -0.696 11.826 4.344 1.00 97.94 95 GLY A N 1
ATOM 737 C CA . GLY A 1 95 ? -1.567 11.992 5.509 1.00 97.94 95 GLY A CA 1
ATOM 738 C C . GLY A 1 95 ? -2.703 10.967 5.581 1.00 97.94 95 GLY A C 1
ATOM 739 O O . GLY A 1 95 ? -3.012 10.484 6.668 1.00 97.94 95 GLY A O 1
ATOM 740 N N . ASP A 1 96 ? -3.296 10.610 4.440 1.00 97.19 96 ASP A N 1
ATOM 741 C CA . ASP A 1 96 ? -4.367 9.609 4.382 1.00 97.19 96 ASP A CA 1
ATOM 742 C C . ASP A 1 96 ? -3.806 8.197 4.594 1.00 97.19 96 ASP A C 1
ATOM 744 O O . ASP A 1 96 ? -4.363 7.421 5.370 1.00 97.19 96 ASP A O 1
ATOM 748 N N . LEU A 1 97 ? -2.655 7.891 3.985 1.00 97.38 97 LEU A N 1
ATOM 749 C CA . LEU A 1 97 ? -1.944 6.624 4.188 1.00 97.38 97 LEU A CA 1
ATOM 750 C C . LEU A 1 97 ? -1.503 6.442 5.649 1.00 97.38 97 LEU A C 1
ATOM 752 O O . LEU A 1 97 ? -1.702 5.377 6.230 1.00 97.38 97 LEU A O 1
ATOM 756 N N . ALA A 1 98 ? -0.975 7.492 6.281 1.00 98.25 98 ALA A N 1
ATOM 757 C CA . ALA A 1 98 ? -0.587 7.451 7.687 1.00 98.25 98 ALA A CA 1
ATOM 758 C C . ALA A 1 98 ? -1.797 7.294 8.623 1.00 98.25 98 ALA A C 1
ATOM 760 O O . ALA A 1 98 ? -1.693 6.619 9.651 1.00 98.25 98 ALA A O 1
ATOM 761 N N . ALA A 1 99 ? -2.951 7.875 8.273 1.00 97.50 99 ALA A N 1
ATOM 762 C CA . ALA A 1 99 ? -4.195 7.688 9.016 1.00 97.50 99 ALA A CA 1
ATOM 763 C C . ALA A 1 99 ? -4.705 6.240 8.940 1.00 97.50 99 ALA A C 1
ATOM 765 O O . ALA A 1 99 ? -5.160 5.720 9.959 1.00 97.50 99 ALA A O 1
ATOM 766 N N . ILE A 1 100 ? -4.594 5.582 7.776 1.00 96.50 100 ILE A N 1
ATOM 767 C CA . ILE A 1 100 ? -4.899 4.147 7.614 1.00 96.50 100 ILE A CA 1
ATOM 768 C C . ILE A 1 100 ? -3.982 3.317 8.511 1.00 96.50 100 ILE A C 1
ATOM 770 O O . ILE A 1 100 ? -4.471 2.595 9.377 1.00 96.50 100 ILE A O 1
ATOM 774 N N . LEU A 1 101 ? -2.667 3.503 8.377 1.00 97.44 101 LEU A N 1
ATOM 775 C CA . LEU A 1 101 ? -1.658 2.742 9.113 1.00 97.44 101 LEU A CA 1
ATOM 776 C C . LEU A 1 101 ? -1.804 2.898 10.636 1.00 97.44 101 LEU A C 1
ATOM 778 O O . LEU A 1 101 ? -1.738 1.930 11.391 1.00 97.44 101 LEU A O 1
ATOM 782 N N . THR A 1 102 ? -2.053 4.125 11.097 1.00 98.31 102 THR A N 1
ATOM 783 C CA . THR A 1 102 ? -2.346 4.417 12.509 1.00 98.31 102 THR A CA 1
ATOM 784 C C . THR A 1 102 ? -3.611 3.703 12.969 1.00 98.31 102 THR A C 1
ATOM 786 O O . THR A 1 102 ? -3.644 3.150 14.066 1.00 98.31 102 THR A O 1
ATOM 789 N N . ALA A 1 103 ? -4.669 3.724 12.154 1.00 97.44 103 ALA A N 1
ATOM 790 C CA . ALA A 1 103 ? -5.944 3.140 12.530 1.00 97.44 103 ALA A CA 1
ATOM 791 C C . ALA A 1 103 ? -5.875 1.612 12.622 1.00 97.44 103 ALA A C 1
ATOM 793 O O . ALA A 1 103 ? -6.419 1.074 13.579 1.00 97.44 103 ALA A O 1
ATOM 794 N N . GLU A 1 104 ? -5.231 0.932 11.673 1.00 96.06 104 GLU A N 1
ATOM 795 C CA . GLU A 1 104 ? -5.193 -0.538 11.627 1.00 96.06 104 GLU A CA 1
ATOM 796 C C . GLU A 1 104 ? -4.131 -1.156 12.547 1.00 96.06 104 GLU A C 1
ATOM 798 O O . GLU A 1 104 ? -4.340 -2.243 13.076 1.00 96.06 104 GLU A O 1
ATOM 803 N N . MET A 1 105 ? -3.005 -0.468 12.772 1.00 96.94 105 MET A N 1
ATOM 804 C CA . MET A 1 105 ? -1.882 -1.009 13.549 1.00 96.94 105 MET A CA 1
ATOM 805 C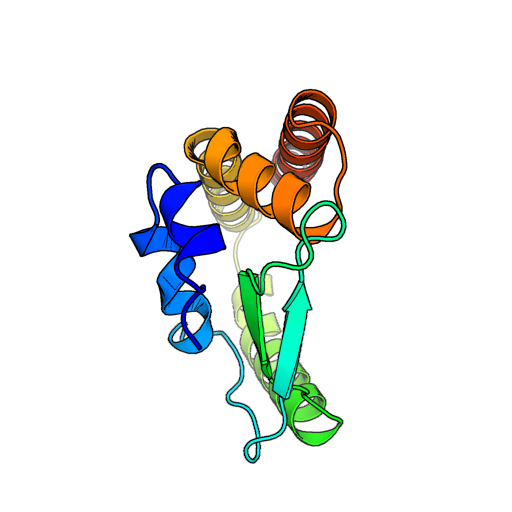 C . MET A 1 105 ? -1.790 -0.418 14.963 1.00 96.94 105 MET A C 1
ATOM 807 O O . MET A 1 105 ? -1.341 -1.093 15.886 1.00 96.94 105 MET A O 1
ATOM 811 N N . GLY A 1 106 ? -2.238 0.828 15.154 1.00 96.75 106 GLY A N 1
ATOM 812 C CA . GLY A 1 106 ? -2.232 1.520 16.448 1.00 96.75 106 GLY A CA 1
ATOM 813 C C . GLY A 1 106 ? -0.986 2.365 16.739 1.00 96.75 106 GLY A C 1
ATOM 814 O O . GLY A 1 106 ? -0.924 2.991 17.798 1.00 96.75 106 GLY A O 1
ATOM 815 N N . LYS A 1 107 ? -0.004 2.426 15.825 1.00 97.69 107 LYS A N 1
ATOM 816 C CA . LYS A 1 107 ? 1.185 3.286 15.987 1.00 97.69 107 LYS A CA 1
ATOM 817 C C . LYS A 1 107 ? 0.816 4.778 15.989 1.00 97.69 107 LYS A C 1
ATOM 819 O O . LYS A 1 107 ? -0.140 5.159 15.314 1.00 97.69 107 LYS A O 1
ATOM 824 N N . PRO A 1 108 ? 1.565 5.649 16.690 1.00 98.00 108 PRO A N 1
ATOM 825 C CA . PRO A 1 108 ? 1.334 7.089 16.643 1.00 98.00 108 PRO A CA 1
ATOM 826 C C . PRO A 1 108 ? 1.395 7.656 15.217 1.00 98.00 108 PRO A C 1
ATOM 828 O O . PRO A 1 108 ? 2.238 7.263 14.411 1.00 98.00 108 PRO A O 1
ATOM 831 N N . LEU A 1 109 ? 0.562 8.661 14.926 1.00 97.81 109 LEU A N 1
ATOM 832 C CA . LEU A 1 109 ? 0.474 9.260 13.587 1.00 97.81 109 LEU A CA 1
ATOM 833 C C . LEU A 1 109 ? 1.816 9.810 13.076 1.00 97.81 109 LEU A C 1
ATOM 835 O O . LEU A 1 109 ? 2.106 9.717 11.888 1.00 97.81 109 LEU A O 1
ATOM 839 N N . ALA A 1 110 ? 2.648 10.366 13.959 1.00 98.19 110 ALA A N 1
ATOM 840 C CA . ALA A 1 110 ? 3.969 10.877 13.588 1.00 98.19 110 ALA A CA 1
ATOM 841 C C . ALA A 1 110 ? 4.932 9.761 13.134 1.00 98.19 110 ALA A C 1
ATOM 843 O O . ALA A 1 110 ? 5.707 9.952 12.193 1.00 98.19 110 ALA A O 1
ATOM 844 N N . GLU A 1 111 ? 4.848 8.584 13.759 1.00 98.44 111 GLU A N 1
ATOM 845 C CA . GLU A 1 111 ? 5.610 7.405 13.339 1.00 98.44 111 GLU A CA 1
ATOM 846 C C . GLU A 1 111 ? 5.082 6.880 12.002 1.00 98.44 111 GLU A C 1
ATOM 848 O O . GLU A 1 111 ? 5.866 6.650 11.084 1.00 98.44 111 GLU A O 1
ATOM 853 N N . ALA A 1 112 ? 3.756 6.799 11.838 1.00 98.56 112 ALA A N 1
ATOM 854 C CA . ALA A 1 112 ? 3.137 6.411 10.572 1.00 98.56 112 ALA A CA 1
ATOM 855 C C . ALA A 1 112 ? 3.518 7.351 9.413 1.00 98.56 112 ALA A C 1
ATOM 857 O O . ALA A 1 112 ? 3.824 6.886 8.319 1.00 98.56 112 ALA A O 1
ATOM 858 N N . MET A 1 113 ? 3.556 8.667 9.646 1.00 98.38 113 MET A N 1
ATOM 859 C CA . MET A 1 113 ? 4.013 9.645 8.650 1.00 98.38 113 MET A CA 1
ATOM 860 C C . MET A 1 113 ? 5.472 9.416 8.243 1.00 98.38 113 MET A C 1
ATOM 862 O O . MET A 1 113 ? 5.801 9.487 7.055 1.00 98.38 113 MET A O 1
ATOM 866 N N . SER A 1 114 ? 6.340 9.129 9.216 1.00 98.12 114 SER A N 1
ATOM 867 C CA . SER A 1 114 ? 7.746 8.806 8.955 1.00 98.12 114 SER A CA 1
ATOM 868 C C . SER A 1 114 ? 7.878 7.527 8.127 1.00 98.12 114 SER A C 1
ATOM 870 O O . SER A 1 114 ? 8.635 7.498 7.161 1.00 98.12 114 SER A O 1
ATOM 872 N N . GLU A 1 115 ? 7.097 6.495 8.448 1.00 98.50 115 GLU A N 1
ATOM 873 C CA . GLU A 1 115 ? 7.090 5.222 7.723 1.00 98.50 115 GLU A CA 1
ATOM 874 C C . GLU A 1 115 ? 6.605 5.367 6.280 1.00 98.50 115 GLU A C 1
ATOM 876 O O . GLU A 1 115 ? 7.262 4.872 5.368 1.00 98.50 115 GLU A O 1
ATOM 881 N N . VAL A 1 116 ? 5.515 6.105 6.047 1.00 98.44 116 VAL A N 1
ATOM 882 C CA . VAL A 1 116 ? 5.017 6.384 4.690 1.00 98.44 116 VAL A CA 1
ATOM 883 C C . VAL A 1 116 ? 6.061 7.144 3.870 1.00 98.44 116 VAL A C 1
ATOM 885 O O . VAL A 1 116 ? 6.301 6.811 2.710 1.00 98.44 116 VAL A O 1
ATOM 888 N N . SER A 1 117 ? 6.726 8.128 4.479 1.00 97.38 117 SER A N 1
ATOM 889 C CA . SER A 1 117 ? 7.779 8.906 3.815 1.00 97.38 117 SER A CA 1
ATOM 890 C C . SER A 1 117 ? 8.992 8.033 3.479 1.00 97.38 117 SER A C 1
ATOM 892 O O . SER A 1 117 ? 9.541 8.122 2.383 1.00 97.38 117 SER A O 1
ATOM 894 N N . HIS A 1 118 ? 9.382 7.144 4.395 1.00 97.81 118 HIS A N 1
ATOM 895 C CA . HIS A 1 118 ? 10.477 6.202 4.180 1.00 97.81 118 HIS A CA 1
ATOM 896 C C . HIS A 1 118 ? 10.144 5.171 3.089 1.00 97.81 118 HIS A C 1
ATOM 898 O O . HIS A 1 118 ? 10.970 4.911 2.218 1.00 97.81 118 HIS A O 1
ATOM 904 N N . ALA A 1 119 ? 8.916 4.643 3.066 1.00 97.81 119 ALA A N 1
ATOM 905 C CA . ALA A 1 119 ? 8.439 3.756 2.005 1.00 97.81 119 ALA A CA 1
ATOM 906 C C . ALA A 1 119 ? 8.448 4.446 0.629 1.00 97.81 119 ALA A C 1
ATOM 908 O O . ALA A 1 119 ? 8.890 3.855 -0.357 1.00 97.81 119 ALA A O 1
ATOM 909 N N . ALA A 1 120 ? 8.026 5.713 0.558 1.00 98.12 120 ALA A N 1
ATOM 910 C CA . ALA A 1 120 ? 8.089 6.499 -0.673 1.00 98.12 120 ALA A CA 1
ATOM 911 C C . ALA A 1 120 ? 9.534 6.692 -1.164 1.00 98.12 120 ALA A C 1
ATOM 913 O O . ALA A 1 120 ? 9.779 6.635 -2.370 1.00 98.12 120 ALA A O 1
ATOM 914 N N . ALA A 1 121 ? 10.494 6.890 -0.255 1.00 97.19 121 ALA A N 1
ATOM 915 C CA . ALA A 1 121 ? 11.903 7.075 -0.604 1.00 97.19 121 ALA A CA 1
ATOM 916 C C . ALA A 1 121 ? 12.504 5.851 -1.319 1.00 97.19 121 ALA A C 1
ATOM 918 O O . ALA A 1 121 ? 13.298 6.020 -2.241 1.00 97.19 121 ALA A O 1
ATOM 919 N N . TYR A 1 122 ? 12.078 4.627 -0.978 1.00 97.88 122 TYR A N 1
ATOM 920 C CA . TYR A 1 122 ? 12.495 3.429 -1.719 1.00 97.88 122 TYR A CA 1
ATOM 921 C C . TYR A 1 122 ? 12.052 3.464 -3.185 1.00 97.88 122 TYR A C 1
ATOM 923 O O . TYR A 1 122 ? 12.826 3.087 -4.060 1.00 97.88 122 TYR A O 1
ATOM 931 N N . LEU A 1 123 ? 10.830 3.924 -3.474 1.00 97.19 123 LEU A N 1
ATOM 932 C CA . LEU A 1 123 ? 10.363 4.037 -4.860 1.00 97.19 123 LEU A CA 1
ATOM 933 C C . LEU A 1 123 ? 11.133 5.092 -5.643 1.00 97.19 123 LEU A C 1
ATOM 935 O O . LEU A 1 123 ? 11.447 4.861 -6.805 1.00 97.19 123 LEU A O 1
ATOM 939 N N . GLN A 1 124 ? 11.454 6.217 -5.004 1.00 96.62 124 GLN A N 1
ATOM 940 C CA . GLN A 1 124 ? 12.333 7.225 -5.588 1.00 96.62 124 GLN A CA 1
ATOM 941 C C . GLN A 1 124 ? 13.701 6.612 -5.924 1.00 96.62 124 GLN A C 1
ATOM 943 O O . GLN A 1 124 ? 14.140 6.705 -7.066 1.00 96.62 124 GLN A O 1
ATOM 948 N N . TRP A 1 125 ? 14.334 5.928 -4.968 1.00 97.62 125 TRP A N 1
ATOM 949 C CA . TRP A 1 125 ? 15.644 5.309 -5.173 1.00 97.62 125 TRP A CA 1
ATOM 950 C C . TRP A 1 125 ? 15.630 4.309 -6.337 1.00 97.62 125 TRP A C 1
ATOM 952 O O . TRP A 1 125 ? 16.440 4.398 -7.253 1.00 97.62 125 TRP A O 1
ATOM 962 N N . TYR A 1 126 ? 14.673 3.376 -6.357 1.00 97.44 126 TYR A N 1
ATOM 963 C CA . TYR A 1 126 ? 14.590 2.393 -7.440 1.00 97.44 126 TYR A CA 1
ATOM 964 C C . TYR A 1 126 ? 14.154 2.990 -8.780 1.00 97.44 126 TYR A C 1
ATOM 966 O O . TYR A 1 126 ? 14.424 2.382 -9.810 1.00 97.44 126 TYR A O 1
ATOM 974 N N . ALA A 1 127 ? 13.497 4.153 -8.795 1.00 96.00 127 ALA A N 1
ATOM 975 C CA . ALA A 1 127 ? 13.254 4.891 -10.029 1.00 96.00 127 ALA A CA 1
ATOM 976 C C . ALA A 1 127 ? 14.555 5.466 -10.603 1.00 96.00 127 ALA A C 1
ATOM 978 O O . ALA A 1 127 ? 14.730 5.474 -11.819 1.00 96.00 127 ALA A O 1
ATOM 979 N N . GLU A 1 128 ? 15.454 5.953 -9.748 1.00 92.62 128 GLU A N 1
ATOM 980 C CA . GLU A 1 128 ? 16.751 6.515 -10.146 1.00 92.62 128 GLU A CA 1
ATOM 981 C C . GLU A 1 128 ? 17.720 5.424 -10.652 1.00 92.62 128 GLU A C 1
ATOM 983 O O . GLU A 1 128 ? 18.500 5.681 -11.567 1.00 92.62 128 GLU A O 1
ATOM 988 N N . GLU A 1 129 ? 17.594 4.195 -10.141 1.00 93.31 129 GLU A N 1
ATOM 989 C CA . GLU A 1 129 ? 18.394 3.015 -10.524 1.00 93.31 129 GLU A CA 1
ATOM 990 C C . GLU A 1 129 ? 17.746 2.120 -11.616 1.00 93.31 129 GLU A C 1
ATOM 992 O O . GLU A 1 129 ? 18.215 1.004 -11.858 1.00 93.31 129 GLU A O 1
ATOM 997 N N . ALA A 1 130 ? 16.632 2.554 -12.225 1.00 75.06 130 ALA A N 1
ATOM 998 C CA . ALA A 1 130 ? 15.779 1.733 -13.107 1.00 75.06 130 ALA A CA 1
ATOM 999 C C . ALA A 1 130 ? 16.355 1.404 -14.496 1.00 75.06 130 ALA A C 1
ATOM 1001 O O . ALA A 1 130 ? 17.166 2.186 -15.037 1.00 75.06 130 ALA A O 1
#

Sequence (130 aa):
MPLCLPMIRRLKSPHLFGAMDRLPALGRPVGNKTFEVVNPSTGEVLAELPDMGVEETRAAVDKAYVAQSGWAALTARERSDVLWRWHQLIIDHAGDLAAILTAEMGKPLAEAMSEVSHAAAYLQWYAEEA

Radius of gyration: 16.9 Å; chains: 1; bounding box: 36×35×43 Å

Secondary structure (DSSP, 8-state):
-PPPHHHHTT-SSHHHHTTGGG-TTSPPPSSS-EEEEE-TTT--EEEEEE---HHHHHHHHHHHHHHHHHHHHS-HHHHHHHHHHHHHHHHHTHHHHHHHHHHHH---HHHHHHHHHHHHHHHHHHHHT-

Foldseek 3Di:
DAWDPVLQVQFPCRVVVGCPQVPPLAFHADDDAWDFQAFPVPRHTGDIGHPHDDVSVVVNVVSCVVCVVVLVPDDLLVLLVVLLVVLVVLVVRLSSQLSVCCRRPVDDSVVSSVVSNVVSVVSNVVSVVD